Protein AF-A0A842YCP3-F1 (afdb_monomer_lite)

Sequence (133 aa):
TTTDPLMVEALINRVSNIGKEVYVVESDATSTQADKAVEKTGMKDMLDRVGVEFINMSKSKEKVELTVVDGKALQSFKVAKIATESAIISAAKLKGVNSVTVTMGLKNMFGMLTDRMKMKFHRKGMHKVIHDV

pLDDT: mean 84.1, std 12.0, range [47.94, 96.19]

Foldseek 3Di:
DDDALVLVLVVCVVCVVVPDADAAFFEAAQPGDPVVVCVVRCVVVSCVVVVHYYDHFLPAPAKDWDAFDPAQQDRIFIFHPVVVVDDDDFPWDWDDDPQDPTLTRLVSCVRRGSDHHCVVCVVRRVVRVSVRD

Secondary structure (DSSP, 8-state):
----HHHHHHHHHHHGGGSS--EEEE--BTTB-HHHHHHHTTHHHHHHHHT-EEEEGGG-S-EEEEEPTT-SS-SEEEEEHHHHHS----------BTTBS--HHHHHGGGGB--S-THHHHTT-HHHHHH--

Radius of gyration: 15.03 Å; chains: 1; bounding box: 34×30×35 Å

Structure (mmCIF, N/CA/C/O backbone):
data_AF-A0A842YCP3-F1
#
_entry.id   AF-A0A842YCP3-F1
#
loop_
_atom_site.group_PDB
_atom_site.id
_atom_site.type_symbol
_atom_site.label_atom_id
_atom_site.label_alt_id
_atom_site.label_comp_id
_atom_site.label_asym_id
_atom_site.label_entity_id
_atom_site.label_seq_id
_atom_site.pdbx_PDB_ins_code
_atom_site.Cartn_x
_atom_site.Cartn_y
_atom_site.Cartn_z
_atom_site.occupancy
_atom_site.B_iso_or_equiv
_atom_site.auth_seq_id
_atom_site.auth_comp_id
_atom_site.auth_asym_id
_atom_site.auth_atom_id
_atom_site.pdbx_PDB_model_num
ATOM 1 N N . THR A 1 1 ? -5.517 12.102 -9.509 1.00 56.09 1 THR A N 1
ATOM 2 C CA . THR A 1 1 ? -6.807 11.506 -9.130 1.00 56.09 1 THR A CA 1
ATOM 3 C C . THR A 1 1 ? -6.550 10.299 -8.253 1.00 56.09 1 THR A C 1
ATOM 5 O O . THR A 1 1 ? -5.682 9.498 -8.596 1.00 56.09 1 THR A O 1
ATOM 8 N N . THR A 1 2 ? -7.247 10.246 -7.119 1.00 69.88 2 THR A N 1
ATOM 9 C CA . THR A 1 2 ? -7.268 9.148 -6.135 1.00 69.88 2 THR A CA 1
ATOM 10 C C . THR A 1 2 ? -8.580 8.370 -6.299 1.00 69.88 2 THR A C 1
ATOM 12 O O . THR A 1 2 ? -9.513 8.884 -6.934 1.00 69.88 2 THR A O 1
ATOM 15 N N . THR A 1 3 ? -8.619 7.120 -5.830 1.00 77.19 3 THR A N 1
ATOM 16 C CA . THR A 1 3 ? -9.845 6.309 -5.759 1.00 77.19 3 THR A CA 1
ATOM 17 C C . THR A 1 3 ? -10.880 7.013 -4.886 1.00 77.19 3 THR A C 1
ATOM 19 O O . THR A 1 3 ? -10.534 7.640 -3.890 1.00 77.19 3 THR A O 1
ATOM 22 N N . ASP A 1 4 ? -12.139 6.972 -5.306 1.00 85.62 4 ASP A N 1
ATOM 23 C CA . ASP A 1 4 ? -13.218 7.671 -4.612 1.00 85.62 4 ASP A CA 1
ATOM 24 C C . ASP A 1 4 ? -13.500 7.020 -3.241 1.00 85.62 4 ASP A C 1
ATOM 26 O O . ASP A 1 4 ? -13.624 5.791 -3.203 1.00 85.62 4 ASP A O 1
ATOM 30 N N . PRO A 1 5 ? -13.608 7.783 -2.133 1.00 88.56 5 PRO A N 1
ATOM 31 C CA . PRO A 1 5 ? -13.963 7.232 -0.825 1.00 88.56 5 PRO A CA 1
ATOM 32 C C . PRO A 1 5 ? -15.249 6.398 -0.837 1.00 88.56 5 PRO A C 1
ATOM 34 O O . PRO A 1 5 ? -15.293 5.370 -0.169 1.00 88.56 5 PRO A O 1
ATOM 37 N N . LEU A 1 6 ? -16.250 6.756 -1.653 1.00 89.44 6 LEU A N 1
ATOM 38 C CA . LEU A 1 6 ? -17.495 5.986 -1.781 1.00 89.44 6 LEU A CA 1
ATOM 39 C C . LEU A 1 6 ? -17.247 4.584 -2.349 1.00 89.44 6 LEU A C 1
ATOM 41 O O . LEU A 1 6 ? -17.880 3.615 -1.935 1.00 89.44 6 LEU A O 1
ATOM 45 N N . MET A 1 7 ? -16.306 4.461 -3.288 1.00 89.31 7 MET A N 1
ATOM 46 C CA . MET A 1 7 ? -15.927 3.162 -3.850 1.00 89.31 7 MET A CA 1
ATOM 47 C C . MET A 1 7 ? -15.187 2.306 -2.823 1.00 89.31 7 MET A C 1
ATOM 49 O O . MET A 1 7 ? -15.416 1.100 -2.751 1.00 89.31 7 MET A O 1
ATOM 53 N N . VAL A 1 8 ? -14.310 2.917 -2.023 1.00 91.19 8 VAL A N 1
ATOM 54 C CA . VAL A 1 8 ? -13.589 2.210 -0.955 1.00 91.19 8 VAL A CA 1
ATOM 55 C C . VAL A 1 8 ? -14.561 1.746 0.129 1.00 91.19 8 VAL A C 1
ATOM 57 O O . VAL A 1 8 ? -14.511 0.586 0.525 1.00 91.19 8 VAL A O 1
ATOM 60 N N . GLU A 1 9 ? -15.499 2.596 0.538 1.00 92.88 9 GLU A N 1
ATOM 61 C CA . GLU A 1 9 ? -16.546 2.248 1.501 1.00 92.88 9 GLU A CA 1
ATOM 62 C C . GLU A 1 9 ? -17.424 1.089 1.011 1.00 92.88 9 GLU A C 1
ATOM 64 O O . GLU A 1 9 ? -17.677 0.141 1.755 1.00 92.88 9 GLU A O 1
ATOM 69 N N . ALA A 1 10 ? -17.848 1.112 -0.256 1.00 92.25 10 ALA A N 1
ATOM 70 C CA . ALA A 1 10 ? -18.633 0.025 -0.838 1.00 92.25 10 ALA A CA 1
ATOM 71 C C . ALA A 1 10 ? -17.881 -1.317 -0.806 1.00 92.25 10 ALA A C 1
ATOM 73 O O . ALA A 1 10 ? -18.484 -2.362 -0.545 1.00 92.25 10 ALA A O 1
ATOM 74 N N . LEU A 1 11 ? -16.564 -1.296 -1.038 1.00 92.12 11 LEU A N 1
ATOM 75 C CA . LEU A 1 11 ? -15.725 -2.488 -0.938 1.00 92.12 11 LEU A CA 1
ATOM 76 C C . LEU A 1 11 ? -15.579 -2.969 0.500 1.00 92.12 11 LEU A C 1
ATOM 78 O O . LEU A 1 11 ? -15.755 -4.163 0.727 1.00 92.12 11 LEU A O 1
ATOM 82 N N . ILE A 1 12 ? -15.319 -2.063 1.449 1.00 93.38 12 ILE A N 1
ATOM 83 C CA . ILE A 1 12 ? -15.259 -2.378 2.883 1.00 93.38 12 ILE A CA 1
ATOM 84 C C . ILE A 1 12 ? -16.549 -3.090 3.290 1.00 93.38 12 ILE A C 1
ATOM 86 O O . ILE A 1 12 ? -16.499 -4.244 3.702 1.00 93.38 12 ILE A O 1
ATOM 90 N N . ASN A 1 13 ? -17.708 -2.483 3.030 1.00 91.56 13 ASN A N 1
ATOM 91 C CA . ASN A 1 13 ? -19.013 -3.052 3.379 1.00 91.56 13 ASN A CA 1
ATOM 92 C C . ASN A 1 13 ? -19.256 -4.438 2.761 1.00 91.56 13 ASN A C 1
ATOM 94 O O . ASN A 1 13 ? -19.932 -5.279 3.356 1.00 91.56 13 ASN A O 1
ATOM 98 N N . ARG A 1 14 ? -18.703 -4.708 1.572 1.00 91.38 14 ARG A N 1
ATOM 99 C CA . ARG A 1 14 ? -18.825 -6.017 0.922 1.00 91.38 14 ARG A CA 1
ATOM 100 C C . ARG A 1 14 ? -17.995 -7.098 1.612 1.00 91.38 14 ARG A C 1
ATOM 102 O O . ARG A 1 14 ? -18.396 -8.261 1.574 1.00 91.38 14 ARG A O 1
ATOM 109 N N . VAL A 1 15 ? -16.860 -6.737 2.206 1.00 91.06 15 VAL A N 1
ATOM 110 C CA . VAL A 1 15 ? -15.906 -7.692 2.792 1.00 91.06 15 VAL A CA 1
ATOM 111 C C . VAL A 1 15 ? -15.939 -7.748 4.316 1.00 91.06 15 VAL A C 1
ATOM 113 O O . VAL A 1 15 ? -15.472 -8.735 4.878 1.00 91.06 15 VAL A O 1
ATOM 116 N N . SER A 1 16 ? -16.563 -6.779 4.990 1.00 85.62 16 SER A N 1
ATOM 117 C CA . SER A 1 16 ? -16.685 -6.750 6.456 1.00 85.62 16 SER A CA 1
ATOM 118 C C . SER A 1 16 ? -17.340 -8.008 7.039 1.00 85.62 16 SER A C 1
ATOM 120 O O . SER A 1 16 ? -16.990 -8.439 8.132 1.00 85.62 16 SER A O 1
ATOM 122 N N . ASN A 1 17 ? -18.235 -8.664 6.292 1.00 86.31 17 ASN A N 1
ATOM 123 C CA . ASN A 1 17 ? -18.931 -9.876 6.745 1.00 86.31 17 ASN A CA 1
ATOM 124 C C . ASN A 1 17 ? -18.082 -11.158 6.673 1.00 86.31 17 ASN A C 1
ATOM 126 O O . ASN A 1 17 ? -18.551 -12.225 7.060 1.00 86.31 17 ASN A O 1
ATOM 130 N N . ILE A 1 18 ? -16.849 -11.085 6.163 1.00 87.50 18 ILE A N 1
ATOM 131 C CA . ILE A 1 18 ? -15.966 -12.251 5.987 1.00 87.50 18 ILE A CA 1
ATOM 132 C C . ILE A 1 18 ? -15.277 -12.640 7.315 1.00 87.50 18 ILE A C 1
ATOM 134 O O . ILE A 1 18 ? -14.634 -13.685 7.398 1.00 87.50 18 ILE A O 1
ATOM 138 N N . GLY A 1 19 ? -15.424 -11.834 8.377 1.00 87.50 19 GLY A N 1
ATOM 139 C CA . GLY A 1 19 ? -14.815 -12.111 9.685 1.00 87.50 19 GLY A CA 1
ATOM 140 C C . GLY A 1 19 ? -13.290 -11.973 9.671 1.00 87.50 19 GLY A C 1
ATOM 141 O O . GLY A 1 19 ? -12.587 -12.699 10.371 1.00 87.50 19 GLY A O 1
ATOM 142 N N . LYS A 1 20 ? -12.772 -11.084 8.819 1.00 90.38 20 LYS A N 1
ATOM 143 C CA . LYS A 1 20 ? -11.349 -10.758 8.688 1.00 90.38 20 LYS A CA 1
ATOM 144 C C . LYS A 1 20 ? -11.143 -9.278 8.975 1.00 90.38 20 LYS A C 1
ATOM 146 O O . LYS A 1 20 ? -12.029 -8.472 8.701 1.00 90.38 20 LYS A O 1
ATOM 151 N N . GLU A 1 21 ? -9.969 -8.937 9.491 1.00 92.81 21 GLU A N 1
ATOM 152 C CA . GLU A 1 21 ? -9.565 -7.543 9.654 1.00 92.81 21 GLU A CA 1
ATOM 153 C C . GLU A 1 21 ? -9.355 -6.899 8.283 1.00 92.81 21 GLU A C 1
ATOM 155 O O . GLU A 1 21 ? -8.777 -7.496 7.370 1.00 92.81 21 GLU A O 1
ATOM 160 N N . VAL A 1 22 ? -9.874 -5.684 8.136 1.00 93.75 22 VAL A N 1
ATOM 161 C CA . VAL A 1 22 ? -9.809 -4.911 6.898 1.00 93.75 22 VAL A CA 1
ATOM 162 C C . VAL A 1 22 ? -8.934 -3.698 7.155 1.00 93.75 22 VAL A C 1
ATOM 164 O O . VAL A 1 22 ? -9.128 -2.988 8.138 1.00 93.75 22 VAL A O 1
ATOM 167 N N . TYR A 1 23 ? -8.005 -3.448 6.238 1.00 93.88 23 TYR A N 1
ATOM 168 C CA . TYR A 1 23 ? -7.1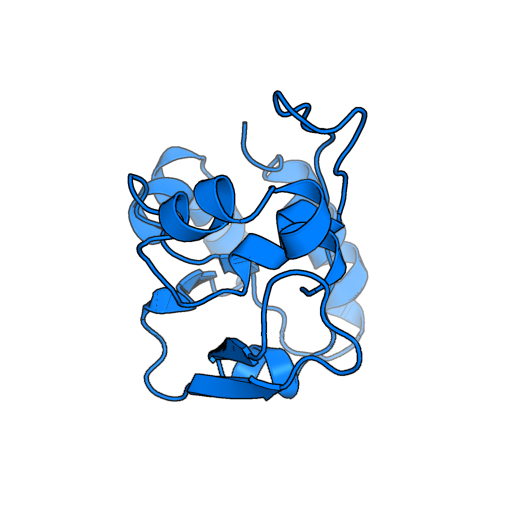17 -2.293 6.264 1.00 93.88 23 TYR A CA 1
ATOM 169 C C . TYR A 1 23 ? -7.166 -1.580 4.922 1.00 93.88 23 TYR A C 1
ATOM 171 O O . TYR A 1 23 ? -7.200 -2.221 3.867 1.00 93.88 23 TYR A O 1
ATOM 179 N N . VAL A 1 24 ? -7.111 -0.251 4.950 1.00 93.31 24 VAL A N 1
ATOM 180 C CA . VAL A 1 24 ? -6.863 0.549 3.749 1.00 93.31 24 VAL A CA 1
ATOM 181 C C . VAL A 1 24 ? -5.422 1.019 3.775 1.00 93.31 24 VAL A C 1
ATOM 183 O O . VAL A 1 24 ? -4.957 1.597 4.751 1.00 93.31 24 VAL A O 1
ATOM 186 N N . VAL A 1 25 ? -4.692 0.748 2.699 1.00 92.88 25 VAL A N 1
ATOM 187 C CA . VAL A 1 25 ? -3.239 0.924 2.677 1.00 92.88 25 VAL A CA 1
ATOM 188 C C . VAL A 1 25 ? -2.806 1.823 1.530 1.00 92.88 25 VAL A C 1
ATOM 190 O O . VAL A 1 25 ? -3.404 1.814 0.455 1.00 92.88 25 VAL A O 1
ATOM 193 N N . GLU A 1 26 ? -1.742 2.587 1.751 1.00 91.31 26 GLU A N 1
ATOM 194 C CA . GLU A 1 26 ? -1.049 3.358 0.715 1.00 91.31 26 GLU A CA 1
ATOM 195 C C . GLU A 1 26 ? 0.414 3.574 1.130 1.00 91.31 26 GLU A C 1
ATOM 197 O O . GLU A 1 26 ? 0.769 3.475 2.305 1.00 91.31 26 GLU A O 1
ATOM 202 N N . SER A 1 27 ? 1.283 3.873 0.169 1.00 91.31 27 SER A N 1
ATOM 203 C CA . SER A 1 27 ? 2.687 4.214 0.400 1.00 91.31 27 SER A CA 1
ATOM 204 C C . SER A 1 27 ? 2.984 5.640 -0.035 1.00 91.31 27 SER A C 1
ATOM 206 O O . SER A 1 27 ? 2.444 6.146 -1.021 1.00 91.31 27 SER A O 1
ATOM 208 N N . ASP A 1 28 ? 3.958 6.263 0.618 1.00 90.19 28 ASP A N 1
ATOM 209 C CA . ASP A 1 28 ? 4.525 7.518 0.146 1.00 90.19 28 ASP A CA 1
ATOM 210 C C . ASP A 1 28 ? 5.030 7.376 -1.301 1.00 90.19 28 ASP A C 1
ATOM 212 O O . ASP A 1 28 ? 5.570 6.351 -1.734 1.00 90.19 28 ASP A O 1
ATOM 216 N N . ALA A 1 29 ? 4.878 8.450 -2.067 1.00 85.44 29 ALA A N 1
ATOM 217 C CA . ALA A 1 29 ? 5.459 8.602 -3.391 1.00 85.44 29 ALA A CA 1
ATOM 218 C C . ALA A 1 29 ? 6.505 9.723 -3.378 1.00 85.44 29 ALA A C 1
ATOM 220 O O . ALA A 1 29 ? 6.668 10.447 -2.396 1.00 85.44 29 ALA A O 1
ATOM 221 N N . THR A 1 30 ? 7.209 9.907 -4.497 1.00 80.19 30 THR A N 1
ATOM 222 C CA . THR A 1 30 ? 8.332 10.859 -4.578 1.00 80.19 30 THR A CA 1
ATOM 223 C C . THR A 1 30 ? 7.955 12.281 -4.161 1.00 80.19 30 THR A C 1
ATOM 225 O O . THR A 1 30 ? 8.759 12.958 -3.528 1.00 80.19 30 THR A O 1
ATOM 228 N N . SER A 1 31 ? 6.725 12.708 -4.443 1.00 78.19 31 SER A N 1
ATOM 229 C CA . SER A 1 31 ? 6.235 14.052 -4.112 1.00 78.19 31 SER A CA 1
ATOM 230 C C . SER A 1 31 ? 4.960 14.034 -3.263 1.00 78.19 31 SER A C 1
ATOM 232 O O . SER A 1 31 ? 4.310 15.065 -3.115 1.00 78.19 31 SER A O 1
ATOM 234 N N . THR A 1 32 ? 4.561 12.880 -2.721 1.00 82.88 32 THR A N 1
ATOM 235 C CA . THR A 1 32 ? 3.282 12.730 -2.010 1.00 82.88 32 THR A CA 1
ATOM 236 C C . THR A 1 32 ? 3.479 11.932 -0.731 1.00 82.88 32 THR A C 1
ATOM 238 O O . THR A 1 32 ? 4.089 10.869 -0.758 1.00 82.88 32 THR A O 1
ATOM 241 N N . GLN A 1 33 ? 2.965 12.459 0.378 1.00 89.56 33 GLN A N 1
ATOM 242 C CA . GLN A 1 33 ? 2.922 11.772 1.669 1.00 89.56 33 GLN A CA 1
ATOM 243 C C . GLN A 1 33 ? 1.549 11.125 1.816 1.00 89.56 33 GLN A C 1
ATOM 245 O O . GLN A 1 33 ? 0.545 11.830 1.685 1.00 89.56 33 GLN A O 1
ATOM 250 N N . ALA A 1 34 ? 1.508 9.818 2.060 1.00 91.31 34 ALA A N 1
ATOM 251 C CA . ALA A 1 34 ? 0.265 9.054 2.090 1.00 91.31 34 ALA A CA 1
ATOM 252 C C . ALA A 1 34 ? -0.671 9.543 3.207 1.00 91.31 34 ALA A C 1
ATOM 254 O O . ALA A 1 34 ? -1.850 9.770 2.955 1.00 91.31 34 ALA A O 1
ATOM 255 N N . ASP A 1 35 ? -0.122 9.848 4.388 1.00 93.62 35 ASP A N 1
ATOM 256 C CA . ASP A 1 35 ? -0.900 10.352 5.533 1.00 93.62 35 ASP A CA 1
ATOM 257 C C . ASP A 1 35 ? -1.579 11.699 5.230 1.00 93.62 35 ASP A C 1
ATOM 259 O O . ASP A 1 35 ? -2.758 11.903 5.492 1.00 93.62 35 ASP A O 1
ATOM 263 N N . LYS A 1 36 ? -0.872 12.616 4.560 1.00 92.50 36 LYS A N 1
ATOM 264 C CA . LYS A 1 36 ? -1.474 13.897 4.150 1.00 92.50 36 LYS A CA 1
ATOM 265 C C . LYS A 1 36 ? -2.516 13.716 3.047 1.00 92.50 36 LYS A C 1
ATOM 267 O O . LYS A 1 36 ? -3.443 14.513 2.922 1.00 92.50 36 LYS A O 1
ATOM 272 N N . ALA A 1 37 ? -2.330 12.715 2.187 1.00 90.50 37 ALA A N 1
ATOM 273 C CA . ALA A 1 37 ? -3.251 12.436 1.096 1.00 90.50 37 ALA A CA 1
ATOM 274 C C . ALA A 1 37 ? -4.564 11.828 1.610 1.00 90.50 37 ALA A C 1
ATOM 276 O O . ALA A 1 37 ? -5.627 12.220 1.125 1.00 90.50 37 ALA A O 1
ATOM 277 N N . VAL A 1 38 ? -4.509 10.921 2.591 1.00 92.94 38 VAL A N 1
ATOM 278 C CA . VAL A 1 38 ? -5.710 10.301 3.174 1.00 92.94 38 VAL A CA 1
ATOM 279 C C . VAL A 1 38 ? -6.574 11.336 3.906 1.00 92.94 38 VAL A C 1
ATOM 281 O O . VAL A 1 38 ? -7.791 11.329 3.742 1.00 92.94 38 VAL A O 1
ATOM 284 N N . GLU A 1 39 ? -5.957 12.300 4.596 1.00 93.00 39 GLU A N 1
ATOM 285 C CA . GLU A 1 39 ? -6.656 13.432 5.222 1.00 93.00 39 GLU A CA 1
ATOM 286 C C . GLU A 1 39 ? -7.295 14.351 4.171 1.00 93.00 39 GLU A C 1
ATOM 288 O O . GLU A 1 39 ? -8.501 14.582 4.170 1.00 93.00 39 GLU A O 1
ATOM 293 N N . LYS A 1 40 ? -6.506 14.830 3.199 1.00 91.19 40 LYS A N 1
ATOM 294 C CA . LYS A 1 40 ? -6.970 15.810 2.201 1.00 91.19 40 LYS A CA 1
ATOM 295 C C . LYS A 1 40 ? -8.100 15.294 1.301 1.00 91.19 40 LYS A C 1
ATOM 297 O O . LYS A 1 40 ? -8.804 16.090 0.684 1.00 91.19 40 LYS A O 1
ATOM 302 N N . THR A 1 41 ? -8.231 13.979 1.155 1.00 88.75 41 THR A N 1
ATOM 303 C CA . THR A 1 41 ? -9.227 13.359 0.269 1.00 88.75 41 THR A CA 1
ATOM 304 C C . THR A 1 41 ? -10.555 13.052 0.959 1.00 88.75 41 THR A C 1
ATOM 306 O O . THR A 1 41 ? -11.463 12.578 0.282 1.00 88.75 41 THR A O 1
ATOM 309 N N . GLY A 1 42 ? -10.678 13.290 2.271 1.00 91.56 42 GLY A N 1
ATOM 310 C CA . GLY A 1 42 ? -11.833 12.848 3.066 1.00 91.56 42 GLY A CA 1
ATOM 311 C C . GLY A 1 42 ? -11.880 11.329 3.274 1.00 91.56 42 GLY A C 1
ATOM 312 O O . GLY A 1 42 ? -12.832 10.803 3.844 1.00 91.56 42 GLY A O 1
ATOM 313 N N . MET A 1 43 ? -10.850 10.605 2.819 1.00 93.69 43 MET A N 1
ATOM 314 C CA . MET A 1 43 ? -10.731 9.165 3.026 1.00 93.69 43 MET A CA 1
ATOM 315 C C . MET A 1 43 ? -10.572 8.864 4.515 1.00 93.69 43 MET A C 1
ATOM 317 O O . MET A 1 43 ? -11.187 7.927 5.004 1.00 93.69 43 MET A O 1
ATOM 321 N N . LYS A 1 44 ? -9.800 9.679 5.246 1.00 94.88 44 LYS A N 1
ATOM 322 C CA . LYS A 1 44 ? -9.600 9.496 6.687 1.00 94.88 44 LYS A CA 1
ATOM 323 C C . LYS A 1 44 ? -10.923 9.566 7.455 1.00 94.88 44 LYS A C 1
ATOM 325 O O . LYS A 1 44 ? -11.229 8.634 8.187 1.00 94.88 44 LYS A O 1
ATOM 330 N N . ASP A 1 45 ? -11.736 10.586 7.188 1.00 95.38 45 ASP A N 1
ATOM 331 C CA . ASP A 1 45 ? -13.049 10.754 7.823 1.00 95.38 45 ASP A CA 1
ATOM 332 C C . ASP A 1 45 ? -13.991 9.576 7.526 1.00 95.38 45 ASP A C 1
ATOM 334 O O . ASP A 1 45 ? -14.718 9.107 8.403 1.00 95.38 45 ASP A O 1
ATOM 338 N N . MET A 1 46 ? -13.973 9.064 6.289 1.00 95.75 46 MET A N 1
ATOM 339 C CA . MET A 1 46 ? -14.746 7.878 5.914 1.00 95.75 46 MET A CA 1
ATOM 340 C C . MET A 1 46 ? -14.274 6.639 6.681 1.00 95.75 46 MET A C 1
ATOM 342 O O . MET A 1 46 ? -15.107 5.933 7.246 1.00 95.75 46 MET A O 1
ATOM 346 N N . LEU A 1 47 ? -12.961 6.404 6.737 1.00 96.19 47 LEU A N 1
ATOM 347 C CA . LEU A 1 47 ? -12.363 5.254 7.418 1.00 96.19 47 LEU A CA 1
ATOM 348 C C . LEU A 1 47 ? -12.650 5.262 8.921 1.00 96.19 47 LEU A C 1
ATOM 350 O O . LEU A 1 47 ? -13.041 4.232 9.468 1.00 96.19 47 LEU A O 1
ATOM 354 N N . ASP A 1 48 ? -12.547 6.427 9.561 1.00 95.75 48 ASP A N 1
ATOM 355 C CA . ASP A 1 48 ? -12.864 6.593 10.981 1.00 95.75 48 ASP A CA 1
ATOM 356 C C . ASP A 1 48 ? -14.350 6.321 11.257 1.00 95.75 48 ASP A C 1
ATOM 358 O O . ASP A 1 48 ? -14.689 5.662 12.240 1.00 95.75 48 ASP A O 1
ATOM 362 N N . ARG A 1 49 ? -15.247 6.743 10.355 1.00 95.88 49 ARG A N 1
ATOM 363 C CA . ARG A 1 49 ? -16.689 6.470 10.458 1.00 95.88 49 ARG A CA 1
ATOM 364 C C . ARG A 1 49 ? -17.031 4.983 10.337 1.00 95.88 49 ARG A C 1
ATOM 366 O O . ARG A 1 49 ? -17.962 4.535 11.003 1.00 95.88 49 ARG A O 1
ATOM 373 N N . VAL A 1 50 ? -16.331 4.231 9.487 1.00 94.12 50 VAL A N 1
ATOM 374 C CA . VAL A 1 50 ? -16.572 2.784 9.296 1.00 94.12 50 VAL A CA 1
ATOM 375 C C . VAL A 1 50 ? -15.705 1.897 10.197 1.00 94.12 50 VAL A C 1
ATOM 377 O O . VAL A 1 50 ? -15.836 0.677 10.149 1.00 94.12 50 VAL A O 1
ATOM 380 N N . GLY A 1 51 ? -14.838 2.488 11.027 1.00 94.50 51 GLY A N 1
ATOM 381 C CA . GLY A 1 51 ? -13.983 1.766 11.971 1.00 94.50 51 GLY A CA 1
ATOM 382 C C . GLY A 1 51 ? -12.859 0.961 11.314 1.00 94.50 51 GLY A C 1
ATOM 383 O O . GLY A 1 51 ? -12.487 -0.090 11.829 1.00 94.50 51 GLY A O 1
ATOM 384 N N . VAL A 1 52 ? -12.332 1.422 10.175 1.00 95.38 52 VAL A N 1
ATOM 385 C CA . VAL A 1 52 ? -11.248 0.755 9.434 1.00 95.38 52 VAL A CA 1
ATOM 386 C C . VAL A 1 52 ? -9.952 1.545 9.559 1.00 95.38 52 VAL A C 1
ATOM 388 O O . VAL A 1 52 ? -9.930 2.763 9.402 1.00 95.38 52 VAL A O 1
ATOM 391 N N . GLU A 1 53 ? -8.843 0.853 9.807 1.00 94.94 53 GLU A N 1
ATOM 392 C CA . GLU A 1 53 ? -7.542 1.496 9.964 1.00 94.94 53 GLU A CA 1
ATOM 393 C C . GLU A 1 53 ? -6.875 1.801 8.611 1.00 94.94 53 GLU A C 1
ATOM 395 O O . GLU A 1 53 ? -6.910 1.007 7.663 1.00 94.94 53 GLU A O 1
ATOM 400 N N . PHE A 1 54 ? -6.233 2.971 8.545 1.00 95.12 54 PHE A N 1
ATOM 401 C CA . PHE A 1 54 ? -5.349 3.349 7.449 1.00 95.12 54 PHE A CA 1
ATOM 402 C C . PHE A 1 54 ? -3.888 3.043 7.793 1.00 95.12 54 PHE A C 1
ATOM 404 O O . PHE A 1 54 ? -3.388 3.523 8.809 1.00 95.12 54 PHE A O 1
ATOM 411 N N . ILE A 1 55 ? -3.174 2.344 6.907 1.00 94.38 55 ILE A N 1
ATOM 412 C CA . ILE A 1 55 ? -1.755 2.014 7.092 1.00 94.38 55 ILE A CA 1
ATOM 413 C C . ILE A 1 55 ? -0.900 2.666 6.002 1.00 94.38 55 ILE A C 1
ATOM 415 O O . ILE A 1 55 ? -1.010 2.346 4.815 1.00 94.38 55 ILE A O 1
ATOM 419 N 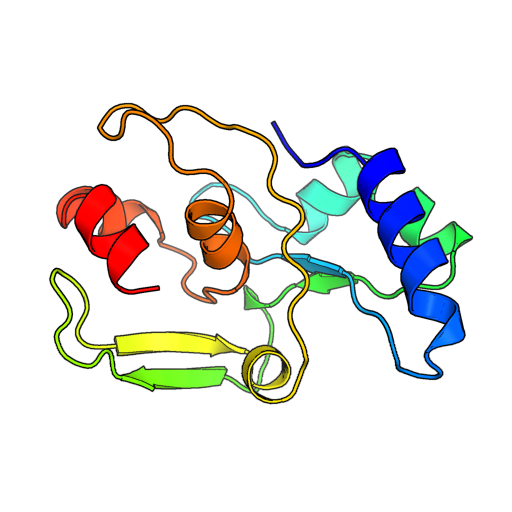N . ASN A 1 56 ? 0.041 3.519 6.423 1.00 94.31 56 ASN A N 1
ATOM 420 C CA . ASN A 1 56 ? 1.120 3.990 5.558 1.00 94.31 56 ASN A CA 1
ATOM 421 C C . ASN A 1 56 ? 2.241 2.943 5.479 1.00 94.31 56 ASN A C 1
ATOM 423 O O . ASN A 1 56 ? 3.119 2.849 6.343 1.00 94.31 56 ASN A O 1
ATOM 427 N N . MET A 1 57 ? 2.249 2.188 4.389 1.00 92.44 57 MET A N 1
ATOM 428 C CA . MET A 1 57 ? 3.155 1.062 4.162 1.00 92.44 57 MET A CA 1
ATOM 429 C C . MET A 1 57 ? 4.624 1.498 4.067 1.00 92.44 57 MET A C 1
ATOM 431 O O . MET A 1 57 ? 5.525 0.751 4.459 1.00 92.44 57 MET A O 1
ATOM 435 N N . SER A 1 58 ? 4.903 2.734 3.636 1.00 90.38 58 SER A N 1
ATOM 436 C CA . SER A 1 58 ? 6.270 3.277 3.602 1.00 90.38 58 SER A CA 1
ATOM 437 C C . SER A 1 58 ? 6.903 3.388 4.990 1.00 90.38 58 SER A C 1
ATOM 439 O O . SER A 1 58 ? 8.131 3.267 5.102 1.00 90.38 58 SER A O 1
ATOM 441 N N . LYS A 1 59 ? 6.079 3.567 6.030 1.00 91.44 59 LYS A N 1
ATOM 442 C CA . LYS A 1 59 ? 6.492 3.686 7.435 1.00 91.44 59 LYS A CA 1
ATOM 443 C C . LYS A 1 59 ? 6.553 2.350 8.180 1.00 91.44 59 LYS A C 1
ATOM 445 O O . LYS A 1 59 ? 6.987 2.340 9.330 1.00 91.44 59 LYS A O 1
ATOM 450 N N . SER A 1 60 ? 6.167 1.238 7.548 1.00 91.00 60 SER A N 1
ATOM 451 C CA . SER A 1 60 ? 6.260 -0.083 8.178 1.00 91.00 60 SER A CA 1
ATOM 452 C C . SER A 1 60 ? 7.698 -0.395 8.602 1.00 91.00 60 SER A C 1
ATOM 454 O O . SER A 1 60 ? 8.636 -0.196 7.824 1.00 91.00 60 SER A O 1
ATOM 456 N N . LYS A 1 61 ? 7.868 -0.906 9.827 1.00 89.31 61 LYS A N 1
ATOM 457 C CA . LYS A 1 61 ? 9.167 -1.367 10.342 1.00 89.31 61 LYS A CA 1
ATOM 458 C C . LYS A 1 61 ? 9.590 -2.680 9.687 1.00 89.31 61 LYS A C 1
ATOM 460 O O . LYS A 1 61 ? 10.750 -2.835 9.319 1.00 89.31 61 LYS A O 1
ATOM 465 N N . GLU A 1 62 ? 8.643 -3.598 9.510 1.00 92.75 62 GLU A N 1
ATOM 466 C CA . GLU A 1 62 ? 8.882 -4.891 8.876 1.00 92.75 62 GLU A CA 1
ATOM 467 C C . GLU A 1 62 ? 8.639 -4.789 7.369 1.00 92.75 62 GLU A C 1
ATOM 469 O O . GLU A 1 62 ? 7.520 -4.527 6.904 1.00 92.75 62 GLU A O 1
ATOM 474 N N . LYS A 1 63 ? 9.712 -4.986 6.600 1.00 93.31 63 LYS A N 1
ATOM 475 C CA . LYS A 1 63 ? 9.706 -4.966 5.137 1.00 93.31 63 LYS A CA 1
ATOM 476 C C . LYS A 1 63 ? 10.300 -6.259 4.608 1.00 93.31 63 LYS A C 1
ATOM 478 O O . LYS A 1 63 ? 11.297 -6.741 5.136 1.00 93.31 63 LYS A O 1
ATOM 483 N N . VAL A 1 64 ? 9.700 -6.774 3.546 1.00 94.25 64 VAL A N 1
ATOM 484 C CA . VAL A 1 64 ? 10.135 -7.984 2.852 1.00 94.25 64 VAL A CA 1
ATOM 485 C C . VAL A 1 64 ? 10.595 -7.585 1.459 1.00 94.25 64 VAL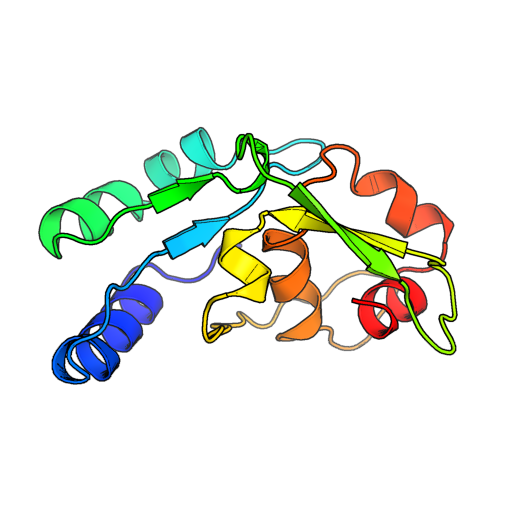 A C 1
ATOM 487 O O . VAL A 1 64 ? 9.949 -6.782 0.781 1.00 94.25 64 VAL A O 1
ATOM 490 N N . GLU A 1 65 ? 11.742 -8.117 1.054 1.00 94.06 65 GLU A N 1
ATOM 491 C CA . GLU A 1 65 ? 12.236 -7.997 -0.310 1.00 94.06 65 GLU A CA 1
ATOM 492 C C . GLU A 1 65 ? 11.760 -9.203 -1.117 1.00 94.06 65 GLU A C 1
ATOM 494 O O . GLU A 1 65 ? 12.040 -10.345 -0.761 1.00 94.06 65 GLU A O 1
ATOM 499 N N . LEU A 1 66 ? 11.007 -8.936 -2.179 1.00 92.12 66 LEU A N 1
ATOM 500 C CA . LEU A 1 66 ? 10.496 -9.942 -3.096 1.00 92.12 66 LEU A CA 1
ATOM 501 C C . LEU A 1 66 ? 11.365 -9.942 -4.347 1.00 92.12 66 LEU A C 1
ATOM 503 O O . LEU A 1 66 ? 11.586 -8.890 -4.951 1.00 92.12 66 LEU A O 1
ATOM 507 N N . THR A 1 67 ? 11.869 -11.114 -4.723 1.00 92.50 67 THR A N 1
ATOM 508 C CA . THR A 1 67 ? 12.628 -11.309 -5.961 1.00 92.50 67 THR A CA 1
ATOM 509 C C . THR A 1 67 ? 11.669 -11.477 -7.132 1.00 92.50 67 THR A C 1
ATOM 511 O O . THR A 1 67 ? 10.687 -12.211 -7.039 1.00 92.50 67 THR A O 1
ATOM 514 N N . VAL A 1 68 ? 11.965 -10.808 -8.244 1.00 90.56 68 VAL A N 1
ATOM 515 C CA . VAL A 1 68 ? 11.188 -10.918 -9.479 1.00 90.56 68 VAL A CA 1
ATOM 516 C C . VAL A 1 68 ? 11.763 -12.054 -10.314 1.00 90.56 68 VAL A C 1
ATOM 518 O O . VAL A 1 68 ? 12.924 -12.008 -10.723 1.00 90.56 68 VAL A O 1
ATOM 521 N N . VAL A 1 69 ? 10.947 -13.070 -10.577 1.00 88.44 69 VAL A N 1
ATOM 522 C CA . VAL A 1 69 ? 11.282 -14.143 -11.520 1.00 88.44 69 VAL A CA 1
ATOM 523 C C . VAL A 1 69 ? 10.990 -13.637 -12.933 1.00 88.44 69 VAL A C 1
ATOM 525 O O . VAL A 1 69 ? 9.923 -13.078 -13.173 1.00 88.44 69 VAL A O 1
ATOM 528 N N . ASP A 1 70 ? 11.950 -13.778 -13.849 1.00 87.69 70 ASP A N 1
ATOM 529 C CA . ASP A 1 70 ? 11.849 -13.327 -15.249 1.00 87.69 70 ASP A CA 1
ATOM 530 C C . ASP A 1 70 ? 11.503 -11.830 -15.429 1.00 87.69 70 ASP A C 1
ATOM 532 O O . ASP A 1 70 ? 10.819 -11.419 -16.373 1.00 87.69 70 ASP A O 1
ATOM 536 N N . GLY A 1 71 ? 12.007 -10.990 -14.516 1.00 84.62 71 GLY A N 1
ATOM 537 C CA . GLY A 1 71 ? 11.784 -9.543 -14.523 1.00 84.62 71 GLY A CA 1
ATOM 538 C C . GLY A 1 71 ? 12.368 -8.835 -15.750 1.00 84.62 71 GLY A C 1
ATOM 539 O O . GLY A 1 71 ? 13.482 -9.113 -16.199 1.00 84.62 71 GLY A O 1
ATOM 540 N N . LYS A 1 72 ? 11.635 -7.855 -16.287 1.00 85.62 72 LYS A N 1
ATOM 541 C CA . LYS A 1 72 ? 12.034 -7.061 -17.466 1.00 85.62 72 LYS A CA 1
ATOM 542 C C . LYS A 1 72 ? 12.834 -5.804 -17.115 1.00 85.62 72 LYS A C 1
ATOM 544 O O . LYS A 1 72 ? 13.449 -5.205 -18.001 1.00 85.62 72 LYS A O 1
ATOM 549 N N . ALA A 1 73 ? 12.789 -5.360 -15.862 1.00 87.81 73 ALA A N 1
ATOM 550 C CA . ALA A 1 73 ? 13.387 -4.118 -15.369 1.00 87.81 73 ALA A CA 1
ATOM 551 C C . ALA A 1 73 ? 13.851 -4.184 -13.900 1.00 87.81 73 ALA A C 1
ATOM 553 O O . ALA A 1 73 ? 14.815 -3.494 -13.519 1.00 87.81 73 ALA A O 1
ATOM 554 N N . LEU A 1 74 ? 13.157 -4.944 -13.055 1.00 86.62 74 LEU A N 1
ATOM 555 C CA . LEU A 1 74 ? 13.467 -5.124 -11.640 1.00 86.62 74 LEU A CA 1
ATOM 556 C C . LEU A 1 74 ? 13.991 -6.538 -11.372 1.00 86.62 74 LEU A C 1
ATOM 558 O O . LEU A 1 74 ? 13.489 -7.504 -11.926 1.00 86.62 74 LEU A O 1
ATOM 562 N N . GLN A 1 75 ? 14.996 -6.636 -10.498 1.00 87.94 75 GLN A N 1
ATOM 563 C CA . GLN A 1 75 ? 15.446 -7.913 -9.926 1.00 87.94 75 GLN A CA 1
ATOM 564 C C . GLN A 1 75 ? 14.709 -8.220 -8.617 1.00 87.94 75 GLN A C 1
ATOM 566 O O . GLN A 1 75 ? 14.440 -9.373 -8.302 1.00 87.94 75 GLN A O 1
ATOM 571 N N . SER A 1 76 ? 14.369 -7.179 -7.856 1.00 90.44 76 SER A N 1
ATOM 572 C CA . SER A 1 76 ? 13.611 -7.266 -6.614 1.00 90.44 76 SER A CA 1
ATOM 573 C C . SER A 1 76 ? 12.912 -5.941 -6.302 1.00 90.44 76 SER A C 1
ATOM 575 O O . SER A 1 76 ? 13.248 -4.887 -6.866 1.00 90.44 76 SER A O 1
ATOM 577 N N . PHE A 1 77 ? 11.940 -5.981 -5.391 1.00 91.44 77 PHE A N 1
ATOM 578 C CA . PHE A 1 77 ? 11.300 -4.803 -4.805 1.00 91.44 77 PHE A CA 1
ATOM 579 C C . PHE A 1 77 ? 10.892 -5.047 -3.347 1.00 91.44 77 PHE A C 1
ATOM 581 O O . PHE A 1 77 ? 10.825 -6.183 -2.888 1.00 91.44 77 PHE A O 1
ATOM 588 N N . LYS A 1 78 ? 10.633 -3.966 -2.596 1.00 92.25 78 LYS A N 1
ATOM 589 C CA . LYS A 1 78 ? 10.320 -4.035 -1.159 1.00 92.25 78 LYS A CA 1
ATOM 590 C C . LYS A 1 78 ? 8.883 -3.646 -0.852 1.00 92.25 78 LYS A C 1
ATOM 592 O O . LYS A 1 78 ? 8.466 -2.519 -1.147 1.00 92.25 78 LYS A O 1
ATOM 597 N N . VAL A 1 79 ? 8.185 -4.527 -0.150 1.00 93.38 79 VAL A N 1
ATOM 598 C CA . VAL A 1 79 ? 6.836 -4.311 0.394 1.00 93.38 79 VAL A CA 1
ATOM 599 C C . VAL A 1 79 ? 6.868 -4.374 1.920 1.00 93.38 79 VAL A C 1
ATOM 601 O O . VAL A 1 79 ? 7.836 -4.865 2.502 1.00 93.38 79 VAL A O 1
ATOM 604 N N . ALA A 1 80 ? 5.839 -3.864 2.597 1.00 93.38 80 ALA A N 1
ATOM 605 C CA . ALA A 1 80 ? 5.685 -4.143 4.024 1.00 93.38 80 ALA A CA 1
ATOM 606 C C . ALA A 1 80 ? 5.244 -5.602 4.219 1.00 93.38 80 ALA A C 1
ATOM 608 O O . ALA A 1 80 ? 4.490 -6.122 3.400 1.00 93.38 80 ALA A O 1
ATOM 609 N N . LYS A 1 81 ? 5.678 -6.246 5.305 1.00 92.62 81 LYS A N 1
ATOM 610 C CA . LYS A 1 81 ? 5.384 -7.663 5.592 1.00 92.62 81 LYS A CA 1
ATOM 611 C C . LYS A 1 81 ? 3.885 -7.992 5.592 1.00 92.62 81 LYS A C 1
ATOM 613 O O . LYS A 1 81 ? 3.480 -9.004 5.038 1.00 92.62 81 LYS A O 1
ATOM 618 N N . ILE A 1 82 ? 3.047 -7.075 6.079 1.00 91.81 82 ILE A N 1
ATOM 619 C CA . ILE A 1 82 ? 1.585 -7.231 6.042 1.00 91.81 82 ILE A CA 1
ATOM 620 C C . ILE A 1 82 ? 1.041 -7.464 4.619 1.00 91.81 82 ILE A C 1
ATOM 622 O O . ILE A 1 82 ? 0.066 -8.189 4.451 1.00 91.81 82 ILE A O 1
ATOM 626 N N . ALA A 1 83 ? 1.694 -6.931 3.574 1.00 90.94 83 ALA A N 1
ATOM 627 C CA . ALA A 1 83 ? 1.288 -7.168 2.187 1.00 90.94 83 ALA A CA 1
ATOM 628 C C . ALA A 1 83 ? 1.499 -8.621 1.738 1.00 90.94 83 ALA A C 1
ATOM 630 O O . ALA A 1 83 ? 0.790 -9.072 0.846 1.00 90.94 83 ALA A O 1
ATOM 631 N N . THR A 1 84 ? 2.462 -9.347 2.317 1.00 91.38 84 THR A N 1
ATOM 632 C CA . THR A 1 84 ? 2.732 -10.751 1.961 1.00 91.38 84 THR A CA 1
ATOM 633 C C . THR A 1 84 ? 1.872 -11.736 2.749 1.00 91.38 84 THR A C 1
ATOM 635 O O . THR A 1 84 ? 1.755 -12.892 2.360 1.00 91.38 84 THR A O 1
ATOM 638 N N . GLU A 1 85 ? 1.273 -11.285 3.850 1.00 91.50 85 GLU A N 1
ATOM 639 C CA . GLU A 1 85 ? 0.476 -12.104 4.774 1.00 91.50 85 GLU A CA 1
ATOM 640 C C . GLU A 1 85 ? -1.039 -11.875 4.614 1.00 91.50 85 GLU A C 1
ATOM 642 O O . GLU A 1 85 ? -1.841 -12.531 5.275 1.00 91.50 85 GLU A O 1
ATOM 647 N N . SER A 1 86 ? -1.437 -10.965 3.718 1.00 91.44 86 SER A N 1
ATOM 648 C CA . SER A 1 86 ? -2.828 -10.538 3.531 1.00 91.44 86 SER A CA 1
ATOM 649 C C . SER A 1 86 ? -3.350 -10.844 2.129 1.00 91.44 86 SER A C 1
ATOM 651 O O . SER A 1 86 ? -2.617 -10.796 1.143 1.00 91.44 86 SER A O 1
ATOM 653 N N . ALA A 1 87 ? -4.661 -11.073 2.020 1.00 90.38 87 ALA A N 1
ATOM 654 C CA . ALA A 1 87 ? -5.344 -11.017 0.732 1.00 90.38 87 ALA A CA 1
ATOM 655 C C . ALA A 1 87 ? -5.446 -9.555 0.261 1.00 90.38 87 ALA A C 1
ATOM 657 O O . ALA A 1 87 ? -5.817 -8.675 1.036 1.00 90.38 87 ALA A O 1
ATOM 658 N N . ILE A 1 88 ? -5.134 -9.292 -1.011 1.00 90.19 88 ILE A N 1
ATOM 659 C CA . ILE A 1 88 ? -5.085 -7.929 -1.559 1.00 90.19 88 ILE A CA 1
ATOM 660 C C . ILE A 1 88 ? -6.302 -7.677 -2.449 1.00 90.19 88 ILE A C 1
ATOM 662 O O . ILE A 1 88 ? -6.522 -8.379 -3.436 1.00 90.19 88 ILE A O 1
ATOM 666 N N . ILE A 1 89 ? -7.056 -6.622 -2.136 1.00 87.38 89 ILE A N 1
ATOM 667 C CA . ILE A 1 89 ? -8.153 -6.122 -2.970 1.00 87.38 89 ILE A CA 1
ATOM 668 C C . ILE A 1 89 ? -7.713 -4.800 -3.594 1.00 87.38 89 ILE A C 1
ATOM 670 O O . ILE A 1 89 ? -7.504 -3.806 -2.903 1.00 87.38 89 ILE A O 1
ATOM 674 N N . SER A 1 90 ? -7.568 -4.786 -4.919 1.00 82.88 90 SER A N 1
ATOM 675 C CA . SER A 1 90 ? -7.120 -3.607 -5.662 1.00 82.88 90 SER A CA 1
ATOM 676 C C . SER A 1 90 ? -8.294 -2.916 -6.356 1.00 82.88 90 SER A C 1
ATOM 678 O O . SER A 1 90 ? -8.836 -3.412 -7.343 1.00 82.88 90 SER A O 1
ATOM 680 N N . ALA A 1 91 ? -8.676 -1.743 -5.848 1.00 75.38 91 ALA A N 1
ATOM 681 C CA . ALA A 1 91 ? -9.737 -0.901 -6.400 1.00 75.38 91 ALA A CA 1
ATOM 682 C C . ALA A 1 91 ? -9.162 0.142 -7.368 1.00 75.38 91 ALA A C 1
ATOM 684 O O . ALA A 1 91 ? -8.924 1.303 -7.018 1.00 75.38 91 ALA A O 1
ATOM 685 N N . ALA A 1 92 ? -8.874 -0.293 -8.591 1.00 67.50 92 ALA A N 1
ATOM 686 C CA . ALA A 1 92 ? -8.178 0.533 -9.564 1.00 67.50 92 ALA A CA 1
ATOM 687 C C . ALA A 1 92 ? -9.096 1.574 -10.217 1.00 67.50 92 ALA A C 1
ATOM 689 O O . ALA A 1 92 ? -10.054 1.230 -10.908 1.00 67.50 92 ALA A O 1
ATOM 690 N N . LYS A 1 93 ? -8.748 2.860 -10.097 1.00 67.06 93 LYS A N 1
ATOM 691 C CA . LYS A 1 93 ? -9.307 3.911 -10.957 1.00 67.06 93 LYS A CA 1
ATOM 692 C C . LYS A 1 93 ? -8.547 3.951 -12.281 1.00 67.06 93 LYS A C 1
ATOM 694 O O . LYS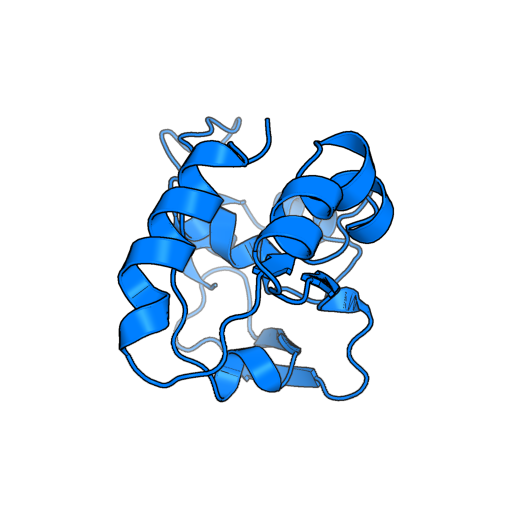 A 1 93 ? -7.315 3.961 -12.297 1.00 67.06 93 LYS A O 1
ATOM 699 N N . LEU A 1 94 ? -9.273 4.026 -13.395 1.00 56.91 94 LEU A N 1
ATOM 700 C CA . LEU A 1 94 ? -8.674 4.131 -14.724 1.00 56.91 94 LEU A CA 1
ATOM 701 C C . LEU A 1 94 ? -7.836 5.419 -14.801 1.00 56.91 94 LEU A C 1
ATOM 703 O O . LEU A 1 94 ? -8.345 6.531 -14.648 1.00 56.91 94 LEU A O 1
ATOM 707 N N . LYS A 1 95 ? -6.520 5.258 -14.970 1.00 51.97 95 LYS A N 1
ATOM 708 C CA . LYS A 1 95 ? -5.559 6.361 -15.035 1.00 51.97 95 LYS A CA 1
ATOM 709 C C . LYS A 1 95 ? -4.649 6.158 -16.237 1.00 51.97 95 LYS A C 1
ATOM 711 O O . LYS A 1 95 ? -3.871 5.210 -16.269 1.00 51.97 95 LYS A O 1
ATOM 716 N N . GLY A 1 96 ? -4.745 7.060 -17.211 1.00 51.41 96 GLY A N 1
ATOM 717 C CA . GLY A 1 96 ? -3.762 7.155 -18.285 1.00 51.41 96 GLY A CA 1
ATOM 718 C C . GLY A 1 96 ? -2.416 7.633 -17.737 1.00 51.41 96 GLY A C 1
ATOM 719 O O . GLY A 1 96 ? -2.356 8.437 -16.801 1.00 51.41 96 GLY A O 1
ATOM 720 N N . VAL A 1 97 ? -1.318 7.140 -18.300 1.00 58.12 97 VAL A N 1
ATOM 721 C CA . VAL A 1 97 ? 0.015 7.709 -18.084 1.00 58.12 97 VAL A CA 1
ATOM 722 C C . VAL A 1 97 ? 0.738 7.769 -19.422 1.00 58.12 97 VAL A C 1
ATOM 724 O O . VAL A 1 97 ? 0.705 6.807 -20.184 1.00 58.12 97 VAL A O 1
ATOM 727 N N . ASN A 1 98 ? 1.430 8.876 -19.697 1.00 47.94 98 ASN A N 1
ATOM 728 C CA . ASN A 1 98 ? 2.320 8.961 -20.853 1.00 47.94 98 ASN A CA 1
ATOM 729 C C . ASN A 1 98 ? 3.325 7.798 -20.783 1.00 47.94 98 ASN A C 1
ATOM 731 O O . ASN A 1 98 ? 3.984 7.651 -19.752 1.00 47.94 98 ASN A O 1
ATOM 735 N N . SER A 1 99 ? 3.413 6.992 -21.851 1.00 52.47 99 SER A N 1
ATOM 736 C CA . SER A 1 99 ? 4.185 5.735 -22.039 1.00 52.47 99 SER A CA 1
ATOM 737 C C . SER A 1 99 ? 3.439 4.392 -21.938 1.00 52.47 99 SER A C 1
ATOM 739 O O . SER A 1 99 ? 4.050 3.375 -22.264 1.00 52.47 99 SER A O 1
ATOM 741 N N . VAL A 1 100 ? 2.154 4.342 -21.554 1.00 52.56 100 VAL A N 1
ATOM 742 C CA . VAL A 1 100 ? 1.355 3.093 -21.594 1.00 52.56 100 VAL A CA 1
ATOM 743 C C . VAL A 1 100 ? -0.109 3.395 -21.930 1.00 52.56 100 VAL A C 1
ATOM 745 O O . VAL A 1 100 ? -0.698 4.280 -21.315 1.00 52.56 100 VAL A O 1
ATOM 748 N N . THR A 1 101 ? -0.704 2.654 -22.873 1.00 53.78 101 THR A N 1
ATOM 749 C CA . THR A 1 101 ? -2.073 2.902 -23.372 1.00 53.78 101 THR A CA 1
ATOM 750 C C . THR A 1 101 ? -3.127 2.817 -22.260 1.00 53.78 101 THR A C 1
ATOM 752 O O . THR A 1 101 ? -4.018 3.658 -22.208 1.00 53.78 101 THR A O 1
ATOM 755 N N . VAL A 1 102 ? -3.000 1.863 -21.323 1.00 52.28 102 VAL A N 1
ATOM 756 C CA . VAL A 1 102 ? -3.834 1.732 -20.111 1.00 52.28 102 VAL A CA 1
ATOM 757 C C . VAL A 1 102 ? -3.032 0.988 -19.028 1.00 52.28 102 VAL A C 1
ATOM 759 O O . VAL A 1 102 ? -2.400 -0.016 -19.338 1.00 52.28 102 VAL A O 1
ATOM 762 N N . THR A 1 103 ? -3.041 1.438 -17.762 1.00 51.88 103 THR A N 1
ATOM 763 C CA . THR A 1 103 ? -2.315 0.747 -16.664 1.00 51.88 103 THR A CA 1
ATOM 764 C C . THR A 1 103 ? -3.198 0.061 -15.613 1.00 51.88 103 THR A C 1
ATOM 766 O O . THR A 1 103 ? -2.688 -0.765 -14.862 1.00 51.88 103 THR A O 1
ATOM 769 N N . MET A 1 104 ? -4.490 0.415 -15.539 1.00 59.38 104 MET A N 1
ATOM 770 C CA . MET A 1 104 ? -5.502 -0.102 -14.590 1.00 59.38 104 MET A CA 1
ATOM 771 C C . MET A 1 104 ? -4.930 -0.520 -13.214 1.00 59.38 104 MET A C 1
ATOM 773 O O . MET A 1 104 ? -4.271 0.290 -12.560 1.00 59.38 104 MET A O 1
ATOM 777 N N . GLY A 1 105 ? -5.191 -1.754 -12.761 1.00 58.53 105 GLY A N 1
ATOM 778 C CA . GLY A 1 105 ? -4.869 -2.230 -11.412 1.00 58.53 105 GLY A CA 1
ATOM 779 C C . GLY A 1 105 ? -3.398 -2.488 -11.125 1.00 58.53 105 GLY A C 1
ATOM 780 O O . GLY A 1 105 ? -2.994 -2.355 -9.974 1.00 58.53 105 GLY A O 1
ATOM 781 N N . LEU A 1 106 ? -2.572 -2.738 -12.141 1.00 66.31 106 LEU A N 1
ATOM 782 C CA . LEU A 1 106 ? -1.143 -2.988 -11.926 1.00 66.31 106 LEU A CA 1
ATOM 783 C C . LEU A 1 106 ? -0.420 -1.729 -11.432 1.00 66.31 106 LEU A C 1
ATOM 785 O O . LEU A 1 106 ? 0.450 -1.783 -10.570 1.00 66.31 106 LEU A O 1
ATOM 789 N N . LYS A 1 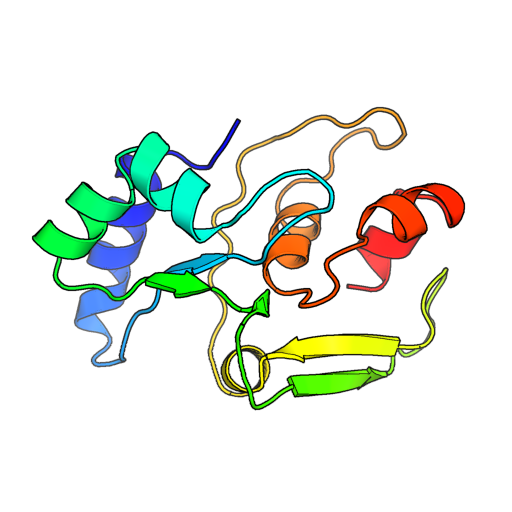107 ? -0.844 -0.541 -11.883 1.00 69.81 107 LYS A N 1
ATOM 790 C CA . LYS A 1 107 ? -0.305 0.707 -11.326 1.00 69.81 107 LYS A CA 1
ATOM 791 C C . LYS A 1 107 ? -0.776 0.972 -9.897 1.00 69.81 107 LYS A C 1
ATOM 793 O O . LYS A 1 107 ? -0.084 1.674 -9.167 1.00 69.81 107 LYS A O 1
ATOM 798 N N . ASN A 1 108 ? -1.917 0.416 -9.497 1.00 74.19 108 ASN A N 1
ATOM 799 C CA . ASN A 1 108 ? -2.408 0.528 -8.126 1.00 74.19 108 ASN A CA 1
ATOM 800 C C . ASN A 1 108 ? -1.495 -0.234 -7.146 1.00 74.19 108 ASN A C 1
ATOM 802 O O . ASN A 1 108 ? -1.267 0.231 -6.035 1.00 74.19 108 ASN A O 1
ATOM 806 N N . MET A 1 109 ? -0.861 -1.326 -7.595 1.00 80.69 109 MET A N 1
ATOM 807 C CA . MET A 1 109 ? 0.103 -2.097 -6.794 1.00 80.69 109 MET A CA 1
ATOM 808 C C . MET A 1 109 ? 1.357 -1.303 -6.406 1.00 80.69 109 MET A C 1
ATOM 810 O O . MET A 1 109 ? 2.030 -1.638 -5.435 1.00 80.69 109 MET A O 1
ATOM 814 N N . PHE A 1 110 ? 1.638 -0.171 -7.064 1.00 81.88 110 PHE A N 1
ATOM 815 C CA . PHE A 1 110 ? 2.708 0.731 -6.628 1.00 81.88 110 PHE A CA 1
ATOM 816 C C . PHE A 1 110 ? 2.440 1.333 -5.246 1.00 81.88 110 PHE A C 1
ATOM 818 O O . PHE A 1 110 ? 3.393 1.782 -4.606 1.00 81.88 110 PHE A O 1
ATOM 825 N N . GLY A 1 111 ? 1.189 1.348 -4.776 1.00 78.00 111 GLY A N 1
ATOM 826 C CA . GLY A 1 111 ? 0.848 1.725 -3.404 1.00 78.00 111 GLY A CA 1
ATOM 827 C C . GLY A 1 111 ? 1.350 0.736 -2.348 1.00 78.00 111 GLY A C 1
ATOM 828 O O . GLY A 1 111 ? 1.450 1.093 -1.179 1.00 78.00 111 GLY A O 1
ATOM 829 N N . MET A 1 112 ? 1.779 -0.464 -2.752 1.00 84.69 112 MET A N 1
ATOM 830 C CA . MET A 1 112 ? 2.404 -1.460 -1.869 1.00 84.69 112 MET A CA 1
ATOM 831 C C . MET A 1 112 ? 3.926 -1.301 -1.772 1.00 84.69 112 MET A C 1
ATOM 833 O O . MET A 1 112 ? 4.555 -1.807 -0.841 1.00 84.69 112 MET A O 1
ATOM 837 N N . LEU A 1 113 ? 4.535 -0.594 -2.730 1.00 87.62 113 LEU A N 1
ATOM 838 C CA . LEU A 1 113 ? 5.979 -0.391 -2.771 1.00 87.62 113 LEU A CA 1
ATOM 839 C C . LEU A 1 113 ? 6.404 0.627 -1.717 1.00 87.62 113 LEU A C 1
ATOM 841 O O . LEU A 1 113 ? 6.068 1.811 -1.797 1.00 87.62 113 LEU A O 1
ATOM 845 N N . THR A 1 114 ? 7.244 0.173 -0.792 1.00 86.31 114 THR A N 1
ATOM 846 C CA . THR A 1 114 ? 7.745 0.987 0.328 1.00 86.31 114 THR A CA 1
ATOM 847 C C . THR A 1 114 ? 8.830 1.990 -0.078 1.00 86.31 114 THR A C 1
ATOM 849 O O . THR A 1 114 ? 9.209 2.853 0.715 1.00 86.31 114 THR A O 1
ATOM 852 N N . ASP A 1 115 ? 9.329 1.887 -1.311 1.00 82.00 115 ASP A N 1
ATOM 853 C CA . ASP A 1 115 ? 10.326 2.775 -1.901 1.00 82.00 115 ASP A CA 1
ATOM 854 C C . ASP A 1 115 ? 9.757 4.180 -2.158 1.00 82.00 115 ASP A C 1
ATOM 856 O O . ASP A 1 115 ? 8.898 4.380 -3.019 1.00 82.00 115 ASP A O 1
ATOM 860 N N . ARG A 1 116 ? 10.303 5.189 -1.472 1.00 74.75 116 ARG A N 1
ATOM 861 C CA . ARG A 1 116 ? 9.856 6.586 -1.612 1.00 74.75 116 ARG A CA 1
ATOM 862 C C . ARG A 1 116 ? 10.246 7.205 -2.962 1.00 74.75 116 ARG A C 1
ATOM 864 O O . ARG A 1 116 ? 9.490 7.977 -3.557 1.00 74.75 116 ARG A O 1
ATOM 871 N N . MET A 1 117 ? 11.417 6.854 -3.500 1.00 75.88 117 MET A N 1
ATOM 872 C CA . MET A 1 117 ? 11.894 7.370 -4.791 1.00 75.88 117 MET A CA 1
ATOM 873 C C . MET A 1 117 ? 11.330 6.562 -5.972 1.00 75.88 117 MET A C 1
ATOM 875 O O . MET A 1 117 ? 12.068 5.932 -6.724 1.00 75.88 117 MET A O 1
ATOM 879 N N . LYS A 1 118 ? 10.009 6.604 -6.170 1.00 75.88 118 LYS A N 1
ATOM 880 C CA . LYS A 1 118 ? 9.319 5.942 -7.294 1.00 75.88 118 LYS A CA 1
ATOM 881 C C . LYS A 1 118 ? 9.703 6.508 -8.671 1.00 75.88 118 LYS A C 1
ATOM 883 O O . LYS A 1 118 ? 9.605 5.798 -9.667 1.00 75.88 118 LYS A O 1
ATOM 888 N N . MET A 1 119 ? 10.244 7.730 -8.746 1.00 73.88 119 MET A N 1
ATOM 889 C CA . MET A 1 119 ? 10.765 8.306 -10.001 1.00 73.88 119 MET A CA 1
ATOM 890 C C . MET A 1 119 ? 11.869 7.465 -10.662 1.00 73.88 119 MET A C 1
ATOM 892 O O . MET A 1 119 ? 11.995 7.482 -11.887 1.00 73.88 119 MET A O 1
ATOM 896 N N . LYS A 1 120 ? 12.627 6.668 -9.893 1.00 78.12 120 LYS A N 1
ATOM 897 C CA . LYS A 1 120 ? 13.660 5.771 -10.443 1.00 78.12 120 LYS A CA 1
ATOM 898 C C . LYS A 1 120 ? 13.084 4.736 -11.418 1.00 78.12 120 LYS A C 1
ATOM 900 O O . LYS A 1 120 ? 13.768 4.325 -12.351 1.00 78.12 120 LYS A O 1
ATOM 905 N N . PHE A 1 121 ? 11.815 4.365 -11.246 1.00 80.38 121 PHE A N 1
ATOM 906 C CA . PHE A 1 121 ? 11.122 3.404 -12.102 1.00 80.38 121 PHE A CA 1
ATOM 907 C C . PHE A 1 121 ? 10.820 3.956 -13.496 1.00 80.38 121 PHE A C 1
ATOM 909 O O . PHE A 1 121 ? 10.860 3.209 -14.471 1.00 80.38 121 PHE A O 1
ATOM 916 N N . HIS A 1 122 ? 10.632 5.273 -13.627 1.00 77.31 122 HIS A N 1
ATOM 917 C CA . HIS A 1 122 ? 10.407 5.898 -14.931 1.00 77.31 122 HIS A CA 1
ATOM 918 C C . HIS A 1 122 ? 11.610 5.723 -15.868 1.00 77.31 122 HIS A C 1
ATOM 920 O O . HIS A 1 122 ? 11.425 5.486 -17.059 1.00 77.31 122 HIS A O 1
ATOM 926 N N . ARG A 1 123 ? 12.836 5.751 -15.325 1.00 78.81 123 ARG A N 1
ATOM 927 C CA . ARG A 1 123 ? 14.079 5.545 -16.090 1.00 78.81 123 ARG A CA 1
ATOM 928 C C . ARG A 1 123 ? 14.245 4.119 -16.624 1.00 78.81 123 ARG A C 1
ATOM 930 O O . ARG A 1 123 ? 15.011 3.919 -17.556 1.00 78.81 123 ARG A O 1
ATOM 937 N N . LYS A 1 124 ? 13.532 3.143 -16.056 1.00 78.12 124 LYS A N 1
ATOM 938 C CA . LYS A 1 124 ? 13.597 1.726 -16.450 1.00 78.12 124 LYS A CA 1
ATOM 939 C C . LYS A 1 124 ? 12.505 1.309 -17.447 1.00 78.12 124 LYS A C 1
ATOM 941 O O . LYS A 1 124 ? 12.443 0.150 -17.843 1.00 78.12 124 LYS A O 1
ATOM 946 N N . GLY A 1 125 ? 11.658 2.252 -17.868 1.00 80.62 125 GLY A N 1
ATOM 947 C CA . GLY A 1 125 ? 10.499 1.995 -18.719 1.00 80.62 125 GLY A CA 1
ATOM 948 C C . GLY A 1 125 ? 9.296 1.530 -17.900 1.00 80.62 125 GLY A C 1
ATOM 949 O O . GLY A 1 125 ? 9.225 0.381 -17.472 1.00 80.62 125 GLY A O 1
ATOM 950 N N . MET A 1 126 ? 8.315 2.419 -17.714 1.00 78.06 126 MET A N 1
ATOM 951 C CA . MET A 1 126 ? 7.182 2.177 -16.809 1.00 78.06 126 MET A CA 1
ATOM 952 C C . MET A 1 126 ? 6.387 0.907 -17.123 1.00 78.06 126 MET A C 1
ATOM 954 O O . MET A 1 126 ? 5.963 0.228 -16.199 1.00 78.06 126 MET A O 1
ATOM 958 N N . HIS A 1 127 ? 6.212 0.565 -18.398 1.00 78.44 127 HIS A N 1
ATOM 959 C CA . HIS A 1 127 ? 5.508 -0.653 -18.806 1.00 78.44 127 HIS A CA 1
ATOM 960 C C . HIS A 1 127 ? 6.211 -1.935 -18.327 1.00 78.44 127 HIS A C 1
ATOM 962 O O . HIS A 1 127 ? 5.536 -2.891 -17.966 1.00 78.44 127 HIS A O 1
ATOM 968 N N . LYS A 1 128 ? 7.551 -1.947 -18.274 1.00 82.81 128 LYS A N 1
ATOM 969 C CA . LYS A 1 128 ? 8.335 -3.086 -17.772 1.00 82.81 128 LYS A CA 1
ATOM 970 C C . LYS A 1 128 ? 8.253 -3.182 -16.257 1.00 82.81 128 LYS A C 1
ATOM 972 O O . LYS A 1 128 ? 8.030 -4.252 -15.725 1.00 82.81 128 LYS A O 1
ATOM 977 N N . VAL A 1 129 ? 8.358 -2.047 -15.566 1.00 82.62 129 VAL A N 1
ATOM 978 C CA . VAL A 1 129 ? 8.255 -2.034 -14.100 1.00 82.62 129 VAL A CA 1
ATOM 979 C C . VAL A 1 129 ? 6.863 -2.462 -13.637 1.00 82.62 129 VAL A C 1
ATOM 981 O O . VAL A 1 129 ? 6.752 -3.195 -12.6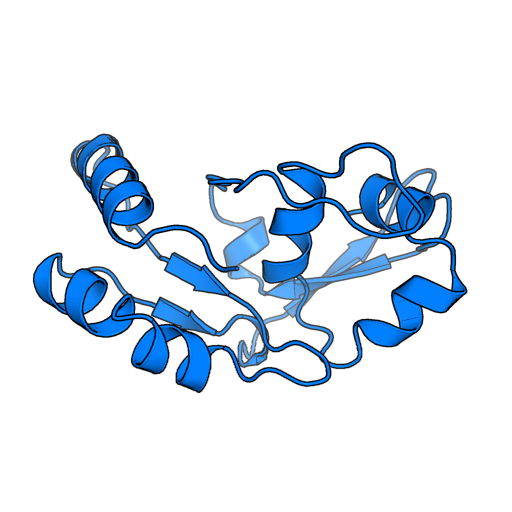72 1.00 82.62 129 VAL A O 1
ATOM 984 N N . ILE A 1 130 ? 5.806 -2.033 -14.331 1.00 81.56 130 ILE A N 1
ATOM 985 C CA . ILE A 1 130 ? 4.425 -2.441 -14.027 1.00 81.56 130 ILE A CA 1
ATOM 986 C C . ILE A 1 130 ? 4.207 -3.945 -14.250 1.00 81.56 130 ILE A C 1
ATOM 988 O O . ILE A 1 130 ? 3.358 -4.525 -13.595 1.00 81.56 130 ILE A O 1
ATOM 992 N N . HIS A 1 131 ? 4.942 -4.565 -15.173 1.00 81.75 131 HIS A N 1
ATOM 993 C CA . HIS A 1 131 ? 4.908 -6.015 -15.374 1.00 81.75 131 HIS A CA 1
ATOM 994 C C . HIS A 1 131 ? 5.599 -6.780 -14.236 1.00 81.75 131 HIS A C 1
ATOM 996 O O . HIS A 1 131 ? 5.197 -7.891 -13.921 1.00 81.75 131 HIS A O 1
ATOM 1002 N N . ASP A 1 132 ? 6.640 -6.193 -13.649 1.00 83.38 132 ASP A N 1
ATOM 1003 C CA . ASP A 1 132 ? 7.484 -6.847 -12.647 1.00 83.38 132 ASP A CA 1
ATOM 1004 C C . ASP A 1 132 ? 6.938 -6.745 -11.206 1.00 83.38 132 ASP A C 1
ATOM 1006 O O . ASP A 1 132 ? 7.544 -7.318 -10.302 1.00 83.38 132 ASP A O 1
ATOM 1010 N N . VAL A 1 133 ? 5.856 -5.985 -10.981 1.00 78.88 133 VAL A N 1
ATOM 1011 C CA . VAL A 1 133 ? 5.238 -5.685 -9.669 1.00 78.88 133 VAL A CA 1
ATOM 1012 C C . VAL A 1 133 ? 3.816 -6.221 -9.627 1.00 78.88 133 VAL A C 1
ATOM 1014 O O . VAL A 1 133 ? 3.476 -6.865 -8.612 1.00 78.88 133 VAL A O 1
#